Protein AF-A0A3B0P8C6-F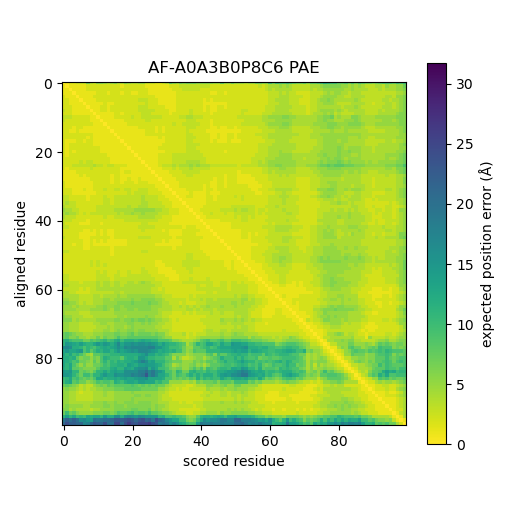1 (afdb_monomer)

Organism: Mycoplasmopsis synoviae (NCBI:txid2109)

InterPro domains:
  IPR001267 Thymidine kinase [PF00265] (2-97)
  IPR001267 Thymidine kinase [PTHR11441] (2-98)
  IPR027417 P-loop containing nucleoside triphosphate hydrolase [G3DSA:3.40.50.300] (1-58)
  IPR027417 P-loop containing nucleoside triphosphate hydrolase [SSF52540] (2-59)

Solvent-accessible surface area (backbone atoms only — not comparable to full-atom values): 6254 Å² total; per-residue (Å²): 116,50,77,45,72,54,46,53,78,53,64,70,65,54,60,60,55,50,49,55,40,45,77,72,69,42,55,74,46,79,40,59,53,58,47,45,62,87,67,48,70,26,66,50,37,51,52,50,57,77,69,47,97,74,86,81,88,82,72,48,60,9,79,84,77,68,45,74,10,81,42,47,37,66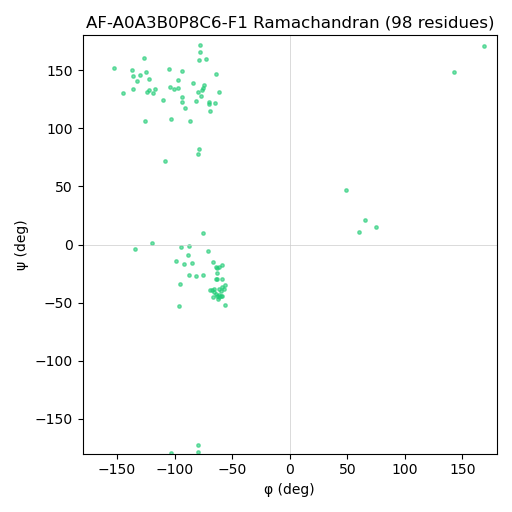,78,58,98,68,88,63,90,84,67,88,68,70,91,45,46,45,40,18,21,78,90,71,57,69,85,129

Radius of gyration: 15.25 Å; Cα contacts (8 Å, |Δi|>4): 139; chains: 1; bounding box: 36×24×40 Å

Structure (mmCIF, N/CA/C/O backbone):
data_AF-A0A3B0P8C6-F1
#
_entry.id   AF-A0A3B0P8C6-F1
#
loop_
_atom_site.group_PDB
_atom_site.id
_atom_site.type_symbol
_atom_site.label_atom_id
_atom_site.label_alt_id
_atom_site.label_comp_id
_atom_site.label_asym_id
_atom_site.label_entity_id
_atom_site.label_seq_id
_atom_site.pdbx_PDB_ins_code
_atom_site.Cartn_x
_atom_site.Cartn_y
_atom_site.Cartn_z
_atom_site.occupancy
_atom_site.B_iso_or_equiv
_atom_site.auth_seq_id
_atom_site.auth_comp_id
_atom_site.auth_asym_id
_atom_site.auth_atom_id
_atom_site.pdbx_PDB_model_num
ATOM 1 N N . MET A 1 1 ? -19.497 3.846 9.622 1.00 91.69 1 MET A N 1
ATOM 2 C CA . MET A 1 1 ? -18.315 3.310 8.912 1.00 91.69 1 MET A CA 1
ATOM 3 C C . MET A 1 1 ? -17.489 4.498 8.477 1.00 91.69 1 MET A C 1
ATOM 5 O O . MET A 1 1 ? -18.087 5.467 8.033 1.00 91.69 1 MET A O 1
ATOM 9 N N . ILE A 1 2 ? -16.175 4.444 8.653 1.00 97.75 2 ILE A N 1
ATOM 10 C CA . ILE A 1 2 ? -15.252 5.528 8.302 1.00 97.75 2 ILE A CA 1
ATOM 11 C C . ILE A 1 2 ? -14.212 4.935 7.354 1.00 97.75 2 ILE A C 1
ATOM 13 O O . ILE A 1 2 ? -13.696 3.851 7.623 1.00 97.75 2 ILE A O 1
ATOM 17 N N . ALA A 1 3 ? -13.962 5.600 6.230 1.00 97.44 3 ALA A N 1
ATOM 18 C CA . ALA A 1 3 ? -13.010 5.146 5.227 1.00 97.44 3 ALA A CA 1
ATOM 19 C C . ALA A 1 3 ? -11.902 6.186 5.060 1.00 97.44 3 ALA A C 1
ATOM 21 O O . ALA A 1 3 ? -12.197 7.368 4.898 1.00 97.44 3 ALA A O 1
ATOM 22 N N . PHE A 1 4 ? -10.655 5.730 5.105 1.00 97.56 4 PHE A N 1
ATOM 23 C CA . PHE A 1 4 ? -9.478 6.532 4.805 1.00 97.56 4 PHE A CA 1
ATOM 24 C C . PHE A 1 4 ? -8.884 6.034 3.497 1.00 97.56 4 PHE A C 1
ATOM 26 O O . PHE A 1 4 ? -8.583 4.844 3.372 1.00 97.56 4 PHE A O 1
ATOM 33 N N . ASP A 1 5 ? -8.734 6.935 2.538 1.00 97.06 5 ASP A N 1
ATOM 34 C CA . ASP A 1 5 ? -8.073 6.640 1.275 1.00 97.06 5 ASP A CA 1
ATOM 35 C C . ASP A 1 5 ? -6.682 7.263 1.255 1.00 97.06 5 ASP A C 1
ATOM 37 O O . ASP A 1 5 ? -6.429 8.261 1.931 1.00 97.06 5 ASP A O 1
ATOM 41 N N . GLU A 1 6 ? -5.780 6.627 0.520 1.00 95.50 6 GLU A N 1
ATOM 42 C CA . GLU A 1 6 ? -4.383 7.026 0.386 1.00 95.50 6 GLU A CA 1
ATOM 43 C C . GLU A 1 6 ? -3.662 7.316 1.713 1.00 95.50 6 GLU A C 1
ATOM 45 O O . GLU A 1 6 ? -2.916 8.286 1.857 1.00 95.50 6 GLU A O 1
ATOM 50 N N . VAL A 1 7 ? -3.819 6.414 2.694 1.00 96.81 7 VAL A N 1
ATOM 51 C CA . VAL A 1 7 ? -3.262 6.582 4.054 1.00 96.81 7 VAL A CA 1
ATOM 52 C C . VAL A 1 7 ? -1.739 6.735 4.092 1.00 96.81 7 VAL A C 1
ATOM 54 O O . VAL A 1 7 ? -1.183 7.217 5.071 1.00 96.81 7 VAL A O 1
ATOM 57 N N . HIS A 1 8 ? -1.054 6.348 3.019 1.00 94.69 8 HIS A N 1
ATOM 58 C CA . HIS A 1 8 ? 0.387 6.498 2.865 1.00 94.69 8 HIS A CA 1
ATOM 59 C C . HIS A 1 8 ? 0.854 7.969 2.765 1.00 94.69 8 HIS A C 1
ATOM 61 O O . HIS A 1 8 ? 2.042 8.224 2.956 1.00 94.69 8 HIS A O 1
ATOM 67 N N . PHE A 1 9 ? -0.052 8.927 2.514 1.00 94.25 9 PHE A N 1
ATOM 68 C CA . PHE A 1 9 ? 0.234 10.370 2.570 1.00 94.25 9 PHE A CA 1
ATOM 69 C C . PHE A 1 9 ? 0.122 10.982 3.970 1.00 94.25 9 PHE A C 1
ATOM 71 O O . PHE A 1 9 ? 0.595 12.098 4.184 1.00 94.25 9 PHE A O 1
ATOM 78 N N . PHE A 1 10 ? -0.519 10.291 4.911 1.00 95.31 10 PHE A N 1
ATOM 79 C CA . PHE A 1 10 ? -0.675 10.788 6.272 1.00 95.31 10 PHE A CA 1
ATOM 80 C C . PHE A 1 10 ? 0.614 10.573 7.066 1.00 95.31 10 PHE A C 1
ATOM 82 O O . PHE A 1 10 ? 1.436 9.716 6.739 1.00 95.31 10 PHE A O 1
ATOM 89 N N . ASP A 1 11 ? 0.785 11.342 8.136 1.00 95.12 11 ASP A N 1
ATOM 90 C CA . ASP A 1 11 ? 1.829 11.071 9.116 1.00 95.12 11 ASP A CA 1
ATOM 91 C C . ASP A 1 11 ? 1.436 9.916 10.058 1.00 95.12 11 ASP A C 1
ATOM 93 O O . ASP A 1 11 ? 0.301 9.433 10.073 1.00 95.12 11 ASP A O 1
ATOM 97 N N . MET A 1 12 ? 2.388 9.470 10.879 1.00 96.50 12 MET A N 1
ATOM 98 C CA . MET A 1 12 ? 2.208 8.332 11.785 1.00 96.50 12 MET A CA 1
ATOM 99 C C . MET A 1 12 ? 1.104 8.515 12.838 1.00 96.50 12 MET A C 1
ATOM 101 O O . MET A 1 12 ? 0.620 7.516 13.375 1.00 96.50 12 MET A O 1
ATOM 105 N N . SER A 1 13 ? 0.664 9.744 13.129 1.00 96.88 13 SER A N 1
ATOM 106 C CA . SER A 1 13 ? -0.414 9.990 14.096 1.00 96.88 13 SER A CA 1
ATOM 107 C C . SER A 1 13 ? -1.746 9.374 13.659 1.00 96.88 13 SER A C 1
ATOM 109 O O . SER A 1 13 ? -2.556 9.007 14.515 1.00 96.88 13 SER A O 1
ATOM 111 N N . ILE A 1 14 ? -1.944 9.153 12.351 1.00 97.50 14 ILE A N 1
ATOM 112 C CA . ILE A 1 14 ? -3.167 8.545 11.814 1.00 97.50 14 ILE A CA 1
ATOM 113 C C . ILE A 1 14 ? -3.426 7.146 12.379 1.00 97.50 14 ILE A C 1
ATOM 115 O O . ILE A 1 14 ? -4.579 6.750 12.539 1.00 97.50 14 ILE A O 1
ATOM 119 N N . VAL A 1 15 ? -2.368 6.408 12.736 1.00 97.69 15 VAL A N 1
ATOM 120 C CA . VAL A 1 15 ? -2.481 5.072 13.336 1.00 97.69 15 VAL A CA 1
ATOM 121 C C . VAL A 1 15 ? -3.205 5.157 14.680 1.00 97.69 15 VAL A C 1
ATOM 123 O O . VAL A 1 15 ? -4.157 4.412 14.917 1.00 97.69 15 VAL A O 1
ATOM 126 N N . ALA A 1 16 ? -2.810 6.111 15.528 1.00 97.50 16 ALA A N 1
ATOM 127 C CA . ALA A 1 16 ? -3.435 6.330 16.828 1.00 97.50 16 ALA A CA 1
ATOM 128 C C . ALA A 1 16 ? -4.878 6.845 16.689 1.00 97.50 16 ALA A C 1
ATOM 130 O O . ALA A 1 16 ? -5.765 6.414 17.426 1.00 97.50 16 ALA A O 1
ATOM 131 N N . GLU A 1 17 ? -5.148 7.727 15.723 1.00 97.81 17 GLU A N 1
ATOM 132 C CA . GLU A 1 17 ? -6.510 8.213 15.464 1.00 97.81 17 GLU A CA 1
ATOM 133 C C . GLU A 1 17 ? -7.442 7.098 14.969 1.00 97.81 17 GLU A C 1
ATOM 135 O O . GLU A 1 17 ? -8.573 6.975 15.446 1.00 97.81 17 GLU A O 1
ATOM 140 N N . ILE A 1 18 ? -6.962 6.220 14.083 1.00 97.75 18 ILE A N 1
ATOM 141 C CA . ILE A 1 18 ? -7.715 5.043 13.635 1.00 97.75 18 ILE A CA 1
ATOM 142 C C . ILE A 1 18 ? -8.027 4.116 14.815 1.00 97.75 18 ILE A C 1
ATOM 144 O O . ILE A 1 18 ? -9.169 3.673 14.949 1.00 97.75 18 ILE A O 1
ATOM 148 N N . GLN A 1 19 ? -7.063 3.862 15.705 1.00 97.12 19 GLN A N 1
ATOM 149 C CA . GLN A 1 19 ? -7.289 3.038 16.897 1.00 97.12 19 GLN A CA 1
ATOM 150 C C . GLN A 1 19 ? -8.391 3.614 17.800 1.00 97.12 19 GLN A C 1
ATOM 152 O O . GLN A 1 19 ? -9.310 2.884 18.175 1.00 97.12 19 GLN A O 1
ATOM 157 N N . LYS A 1 20 ? -8.392 4.930 18.053 1.00 98.00 20 LYS A N 1
ATOM 158 C CA . LYS A 1 20 ? -9.464 5.600 18.818 1.00 98.00 20 LYS A CA 1
ATOM 159 C C . LYS A 1 20 ? -10.844 5.415 18.178 1.00 98.00 20 LYS A C 1
ATOM 161 O O . LYS A 1 20 ? -11.851 5.304 18.879 1.00 98.00 20 LYS A O 1
ATOM 166 N N . LEU A 1 21 ? -10.935 5.406 16.846 1.00 97.81 21 LEU A N 1
ATOM 167 C CA . LEU A 1 21 ? -12.199 5.155 16.142 1.00 97.81 21 LEU A CA 1
ATOM 168 C C . LEU A 1 21 ? -12.664 3.702 16.306 1.00 97.81 21 LEU A C 1
ATOM 170 O O . LEU A 1 21 ? -13.858 3.460 16.503 1.00 97.81 21 LEU A O 1
ATOM 174 N N . ILE A 1 22 ? -11.736 2.745 16.275 1.00 96.88 22 ILE A N 1
ATOM 175 C CA . ILE A 1 22 ? -12.030 1.326 16.510 1.00 96.88 22 ILE A CA 1
ATOM 176 C C . ILE A 1 22 ? -12.531 1.108 17.947 1.00 96.88 22 ILE A C 1
ATOM 178 O O . ILE A 1 22 ? -13.536 0.421 18.147 1.00 96.88 22 ILE A O 1
ATOM 182 N N . GLU A 1 23 ? -11.907 1.744 18.945 1.00 97.19 23 GLU A N 1
ATOM 183 C CA . GLU A 1 23 ? -12.354 1.708 20.349 1.00 97.19 23 GLU A CA 1
ATOM 184 C C . GLU A 1 23 ? -13.795 2.213 20.505 1.00 97.19 23 GLU A C 1
ATOM 186 O O . GLU A 1 23 ? -14.604 1.614 21.218 1.00 97.19 23 GLU A O 1
ATOM 191 N N . LYS A 1 24 ? -14.156 3.251 19.742 1.00 97.62 24 LYS A N 1
ATOM 192 C CA . LYS A 1 24 ? -15.520 3.794 19.638 1.00 97.62 24 LYS A CA 1
ATOM 193 C C . LYS A 1 24 ? -16.478 2.929 18.802 1.00 97.62 24 LYS A C 1
ATOM 195 O O . LYS A 1 24 ? -17.587 3.367 18.504 1.00 97.62 24 LYS A O 1
ATOM 200 N N . LYS A 1 25 ? -16.082 1.705 18.434 1.00 96.88 25 LYS A N 1
ATOM 201 C CA . LYS A 1 25 ? -16.867 0.717 17.670 1.00 96.88 25 LYS A CA 1
ATOM 202 C C . LYS A 1 25 ? -17.195 1.127 16.231 1.00 96.88 25 LYS A C 1
ATOM 204 O O . LYS A 1 25 ? -18.106 0.565 15.619 1.00 96.88 25 LYS A O 1
ATOM 209 N N . TYR A 1 26 ? -16.439 2.054 15.643 1.00 98.00 26 TYR A N 1
ATOM 210 C CA . TYR A 1 26 ? -16.562 2.321 14.214 1.00 98.00 26 TYR A CA 1
ATOM 211 C C . TYR A 1 26 ? -15.902 1.209 13.397 1.00 98.00 26 TYR A C 1
ATOM 213 O O . TYR A 1 26 ? -14.759 0.829 13.630 1.00 98.00 26 TYR A O 1
ATOM 221 N N . LYS A 1 27 ? -16.600 0.744 12.357 1.00 97.69 27 LYS A N 1
ATOM 222 C CA . LYS A 1 27 ? -15.969 -0.006 11.266 1.00 97.69 27 LYS A CA 1
ATOM 223 C C . LYS A 1 27 ? -15.086 0.944 10.457 1.00 97.69 27 LYS A C 1
ATOM 225 O O . LYS A 1 27 ? -15.629 1.854 9.820 1.00 97.69 27 LYS A O 1
ATOM 230 N N . VAL A 1 28 ? -13.776 0.708 10.471 1.00 98.12 28 VAL A N 1
ATOM 231 C CA . VAL A 1 28 ? -12.779 1.477 9.717 1.00 98.12 28 VAL A CA 1
ATOM 232 C C . VAL A 1 28 ? -12.309 0.679 8.500 1.00 98.12 28 VAL A C 1
ATOM 234 O O . VAL A 1 28 ? -12.069 -0.523 8.596 1.00 98.12 28 VAL A O 1
ATOM 237 N N . ILE A 1 29 ? -12.214 1.333 7.344 1.00 98.06 29 ILE A N 1
ATOM 238 C CA . ILE A 1 29 ? -11.624 0.780 6.118 1.00 98.06 29 ILE A CA 1
ATOM 239 C C . ILE A 1 29 ? -10.485 1.704 5.701 1.00 98.06 29 ILE A C 1
ATOM 241 O O . ILE A 1 29 ? -10.661 2.918 5.686 1.00 98.06 29 ILE A O 1
ATOM 245 N N . VAL A 1 30 ? -9.330 1.134 5.371 1.00 97.88 30 VAL A N 1
ATOM 246 C CA . VAL A 1 30 ? -8.156 1.891 4.925 1.00 97.88 30 VAL A CA 1
ATOM 247 C C . VAL A 1 30 ? -7.712 1.417 3.545 1.00 97.88 30 VAL A C 1
ATOM 249 O O . VAL A 1 30 ? -7.776 0.222 3.246 1.00 97.88 30 VAL A O 1
ATOM 252 N N . SER A 1 31 ? -7.270 2.357 2.720 1.00 97.69 31 SER A N 1
ATOM 253 C CA . SER A 1 31 ? -6.677 2.142 1.400 1.00 97.69 31 SER A CA 1
ATOM 254 C C . SER A 1 31 ? -5.367 2.925 1.304 1.00 97.69 31 SER A C 1
ATOM 256 O O . SER A 1 31 ? -5.226 3.985 1.912 1.00 97.69 31 SER A O 1
ATOM 258 N N . GLY A 1 32 ? -4.383 2.379 0.592 1.00 96.19 32 GLY A N 1
ATOM 259 C CA . GLY A 1 32 ? -3.102 3.035 0.357 1.00 96.19 32 GLY A CA 1
ATOM 260 C C . GLY A 1 32 ? -2.049 2.105 -0.240 1.0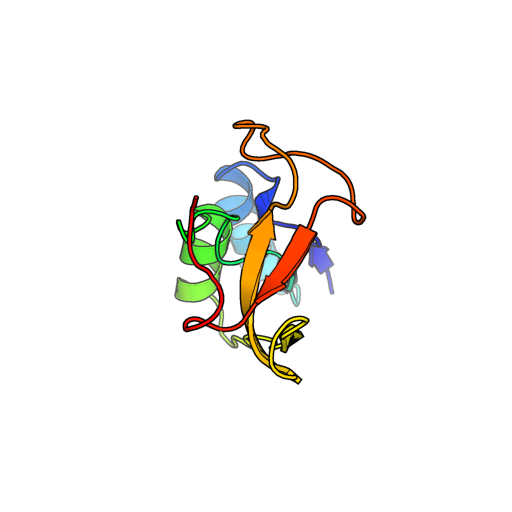0 96.19 32 GLY A C 1
ATOM 261 O O . GLY A 1 32 ? -2.235 0.886 -0.319 1.00 96.19 32 GLY A O 1
ATOM 262 N N . LEU A 1 33 ? -0.927 2.699 -0.645 1.00 95.62 33 LEU A N 1
ATOM 263 C CA . LEU A 1 33 ? 0.224 1.992 -1.194 1.00 95.62 33 LEU A CA 1
ATOM 264 C C . LEU A 1 33 ? 1.068 1.369 -0.081 1.00 95.62 33 LEU A C 1
ATOM 266 O O . LEU A 1 33 ? 1.434 2.027 0.887 1.00 95.62 33 LEU A O 1
ATOM 270 N N . ASP A 1 34 ? 1.420 0.096 -0.227 1.00 95.31 34 ASP A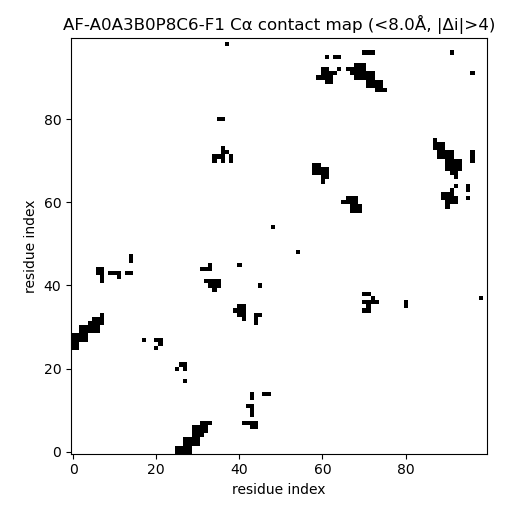 N 1
ATOM 271 C CA . ASP A 1 34 ? 2.269 -0.609 0.735 1.00 95.31 34 ASP A CA 1
ATOM 272 C C . ASP A 1 34 ? 3.762 -0.332 0.525 1.00 95.31 34 ASP A C 1
ATOM 274 O O . ASP A 1 34 ? 4.537 -0.389 1.480 1.00 95.31 34 ASP A O 1
ATOM 278 N N . MET A 1 35 ? 4.166 -0.013 -0.706 1.00 94.69 35 MET A N 1
ATOM 279 C CA . MET A 1 35 ? 5.541 0.307 -1.081 1.00 94.69 35 MET A CA 1
ATOM 280 C C . MET A 1 35 ? 5.591 1.512 -2.023 1.00 94.69 35 MET A C 1
ATOM 282 O O . MET A 1 35 ? 4.681 1.720 -2.824 1.00 94.69 35 MET A O 1
ATOM 286 N N . ASP A 1 36 ? 6.683 2.271 -1.963 1.00 92.19 36 ASP A N 1
ATOM 287 C CA . ASP A 1 36 ? 6.991 3.318 -2.936 1.00 92.19 36 ASP A CA 1
ATOM 288 C C . ASP A 1 36 ? 7.594 2.751 -4.236 1.00 92.19 36 ASP A C 1
ATOM 290 O O . ASP A 1 36 ? 7.761 1.539 -4.411 1.00 92.19 36 ASP A O 1
ATOM 294 N N . TYR A 1 37 ? 7.938 3.642 -5.171 1.00 90.88 37 TYR A N 1
ATOM 295 C CA . TYR A 1 37 ? 8.494 3.263 -6.474 1.00 90.88 37 TYR A CA 1
ATOM 296 C C . TYR A 1 37 ? 9.856 2.546 -6.396 1.00 90.88 37 TYR A C 1
ATOM 298 O O . TYR A 1 37 ? 10.231 1.843 -7.337 1.00 90.88 37 TYR A O 1
ATOM 306 N N . LEU A 1 38 ? 10.585 2.690 -5.281 1.00 90.19 38 LEU A N 1
ATOM 307 C CA . LEU A 1 38 ? 11.843 1.989 -5.000 1.00 90.19 38 LEU A CA 1
ATOM 308 C C . LEU A 1 38 ? 11.606 0.626 -4.333 1.00 90.19 38 LEU A C 1
ATOM 310 O O . LEU A 1 38 ? 12.563 -0.088 -4.037 1.00 90.19 38 LEU A O 1
ATOM 314 N N . GLY A 1 39 ? 10.348 0.256 -4.077 1.00 90.75 39 GLY A N 1
ATOM 315 C CA . GLY A 1 39 ? 9.992 -0.947 -3.335 1.00 90.75 39 GLY A CA 1
ATOM 316 C C . GLY A 1 39 ? 10.220 -0.819 -1.827 1.00 90.75 39 GLY A C 1
ATOM 317 O O . GLY A 1 39 ? 10.234 -1.839 -1.137 1.00 90.75 39 GLY A O 1
ATOM 318 N N . LYS A 1 40 ? 10.413 0.399 -1.299 1.00 92.56 40 LYS A N 1
ATOM 319 C CA . LYS A 1 40 ? 10.540 0.616 0.146 1.00 92.56 40 LYS A CA 1
ATOM 320 C C . LYS A 1 40 ? 9.154 0.737 0.773 1.00 92.56 40 LYS A C 1
ATOM 322 O O . LYS A 1 40 ? 8.292 1.402 0.200 1.00 92.56 40 LYS A O 1
ATOM 327 N N . PRO A 1 41 ? 8.924 0.134 1.947 1.00 95.06 41 PRO A N 1
ATOM 328 C CA . PRO A 1 41 ? 7.617 0.168 2.583 1.00 95.06 41 PRO A CA 1
ATOM 329 C C . PRO A 1 41 ? 7.204 1.590 2.987 1.00 95.06 41 PRO A C 1
ATOM 331 O O . PRO A 1 41 ? 8.032 2.408 3.402 1.00 95.06 41 PRO A O 1
ATOM 334 N N . PHE A 1 42 ? 5.903 1.867 2.917 1.00 95.88 42 PHE A N 1
ATOM 335 C CA . PHE A 1 42 ? 5.310 2.995 3.632 1.00 95.88 42 PHE A CA 1
ATOM 336 C C . PHE A 1 42 ? 5.052 2.588 5.085 1.00 95.88 42 PHE A C 1
ATOM 338 O O . PHE A 1 42 ? 4.371 1.595 5.352 1.00 95.88 42 PHE A O 1
ATOM 345 N N . GLU A 1 43 ? 5.607 3.345 6.033 1.00 95.56 43 GLU A N 1
ATOM 346 C CA . GLU A 1 43 ? 5.572 2.999 7.462 1.00 95.56 43 GLU A CA 1
ATOM 347 C C . GLU A 1 43 ? 4.144 2.967 8.013 1.00 95.56 43 GLU A C 1
ATOM 349 O O . GLU A 1 43 ? 3.766 1.994 8.665 1.00 95.56 43 GLU A O 1
ATOM 354 N N . VAL A 1 44 ? 3.325 3.967 7.667 1.00 96.88 44 VAL A N 1
ATOM 355 C CA . VAL A 1 44 ? 1.910 4.046 8.067 1.00 96.88 44 VAL A CA 1
ATOM 356 C C . VAL A 1 44 ? 1.146 2.797 7.635 1.00 96.88 44 VAL A C 1
ATOM 358 O O . VAL A 1 44 ? 0.513 2.136 8.457 1.00 96.88 44 VAL A O 1
ATOM 361 N N . VAL A 1 45 ? 1.239 2.431 6.352 1.00 97.12 45 VAL A N 1
ATOM 362 C CA . VAL A 1 45 ? 0.535 1.258 5.813 1.00 97.12 45 VAL A CA 1
ATOM 363 C C . VAL A 1 45 ? 1.070 -0.028 6.433 1.00 97.12 45 VAL A C 1
ATOM 365 O O . VAL A 1 45 ? 0.284 -0.907 6.773 1.00 97.12 45 VAL A O 1
ATOM 368 N N . SER A 1 46 ? 2.382 -0.120 6.661 1.00 96.44 46 SER A N 1
ATOM 369 C CA . SER A 1 46 ? 2.998 -1.282 7.308 1.00 96.44 46 SER A CA 1
ATOM 370 C C . SER A 1 46 ? 2.467 -1.493 8.729 1.00 96.44 46 SER A C 1
ATOM 372 O O . SER A 1 46 ? 2.093 -2.611 9.080 1.00 96.44 46 SER A O 1
ATOM 374 N N . GLN A 1 47 ? 2.363 -0.428 9.532 1.00 97.56 47 GLN A N 1
ATOM 375 C CA . GLN A 1 47 ? 1.801 -0.516 10.882 1.00 97.56 47 GLN A CA 1
ATOM 376 C C . GLN A 1 47 ? 0.308 -0.851 10.871 1.00 97.56 47 GLN A C 1
ATOM 378 O O . GLN A 1 47 ? -0.125 -1.735 11.609 1.00 97.56 47 GLN A O 1
ATOM 383 N N . LEU A 1 48 ? -0.476 -0.199 10.006 1.00 97.44 48 LEU A N 1
ATOM 384 C CA . LEU A 1 48 ? -1.904 -0.492 9.870 1.00 97.44 48 LEU A CA 1
ATOM 385 C C . LEU A 1 48 ? -2.146 -1.938 9.425 1.00 97.44 48 LEU A C 1
ATOM 387 O O . LEU A 1 48 ? -3.054 -2.582 9.942 1.00 97.44 48 LEU A O 1
ATOM 391 N N . CYS A 1 49 ? -1.318 -2.483 8.529 1.00 96.56 49 CYS A N 1
ATOM 392 C CA . CYS A 1 49 ? -1.370 -3.894 8.157 1.00 96.56 49 CYS A CA 1
ATOM 393 C C . CYS A 1 49 ? -1.140 -4.816 9.360 1.00 96.56 49 CYS A C 1
ATOM 395 O O . CYS A 1 49 ? -1.888 -5.773 9.517 1.00 96.56 49 CYS A O 1
ATOM 397 N N . CYS A 1 50 ? -0.166 -4.534 10.228 1.00 96.81 50 CYS A N 1
ATOM 398 C CA . CYS A 1 50 ? 0.074 -5.350 11.425 1.00 96.81 50 CYS A CA 1
ATOM 399 C C . CYS A 1 50 ? -1.105 -5.341 12.413 1.00 96.81 50 CYS A C 1
ATOM 401 O O . CYS A 1 50 ? -1.300 -6.317 13.132 1.00 96.81 50 CYS A O 1
ATOM 403 N N . LEU A 1 51 ? -1.869 -4.247 12.460 1.00 96.50 51 LEU A N 1
ATOM 404 C CA . LEU A 1 51 ? -2.993 -4.065 13.382 1.00 96.50 51 LEU A CA 1
ATOM 405 C C . LEU A 1 51 ? -4.349 -4.504 12.805 1.00 96.50 51 LEU A C 1
ATOM 407 O O . LEU A 1 51 ? -5.310 -4.637 13.557 1.00 96.50 51 LEU A O 1
ATOM 411 N N . ALA A 1 52 ? -4.463 -4.671 11.487 1.00 97.12 52 ALA A N 1
ATOM 412 C CA . ALA A 1 52 ? -5.744 -4.888 10.826 1.00 97.12 52 ALA A CA 1
ATOM 413 C C . ALA A 1 52 ? -6.300 -6.303 11.049 1.00 97.12 52 ALA A C 1
ATOM 415 O O . ALA A 1 52 ? -5.610 -7.296 10.833 1.00 97.12 52 ALA A O 1
ATOM 416 N N . ASP A 1 53 ? -7.606 -6.400 11.318 1.00 97.00 53 ASP A N 1
ATOM 417 C CA . ASP A 1 53 ? -8.317 -7.688 11.388 1.00 97.00 53 ASP A CA 1
ATOM 418 C C . ASP A 1 53 ? -8.338 -8.427 10.038 1.00 97.00 53 ASP A C 1
ATOM 420 O O . ASP A 1 53 ? -8.419 -9.654 9.969 1.00 97.00 53 ASP A O 1
ATOM 424 N N . LYS A 1 54 ? -8.315 -7.674 8.928 1.00 97.62 54 LYS A N 1
ATOM 425 C CA . LYS A 1 54 ? -8.339 -8.216 7.567 1.00 97.62 54 LYS A CA 1
ATOM 426 C C . LYS A 1 54 ? -7.498 -7.371 6.624 1.00 97.62 54 LYS A C 1
ATOM 428 O O . LYS A 1 54 ? -7.714 -6.170 6.491 1.00 97.62 54 LYS A O 1
ATOM 433 N N . ILE A 1 55 ? -6.628 -8.039 5.871 1.00 97.88 55 ILE A N 1
ATOM 434 C CA . ILE A 1 55 ? -5.778 -7.421 4.851 1.00 97.88 55 ILE A CA 1
ATOM 435 C C . ILE A 1 55 ? -6.137 -7.999 3.485 1.00 97.88 55 ILE A C 1
ATOM 437 O O . ILE A 1 55 ? -6.240 -9.215 3.314 1.00 97.88 55 ILE A O 1
ATOM 441 N N . LYS A 1 56 ? -6.297 -7.128 2.484 1.00 97.25 56 LYS A N 1
ATOM 442 C CA . LYS A 1 56 ? -6.426 -7.528 1.080 1.00 97.25 56 LYS A CA 1
ATOM 443 C C . LYS A 1 56 ? -5.386 -6.789 0.248 1.00 97.25 56 LYS A C 1
ATOM 445 O O . LYS A 1 56 ? -5.540 -5.608 -0.032 1.00 97.25 56 LYS A O 1
ATOM 450 N N . LYS A 1 57 ? -4.346 -7.504 -0.184 1.00 96.19 57 LYS A N 1
ATOM 451 C CA . LYS A 1 57 ? -3.312 -6.956 -1.066 1.00 96.19 57 LYS A CA 1
ATOM 452 C C . LYS A 1 57 ? -3.735 -7.100 -2.523 1.00 96.19 57 LYS A C 1
ATOM 454 O O . LYS A 1 57 ? -3.724 -8.207 -3.065 1.00 96.19 57 LYS A O 1
ATOM 459 N N . LEU A 1 58 ? -4.121 -5.988 -3.138 1.00 96.06 58 LEU A N 1
ATOM 460 C CA . LEU A 1 58 ? -4.520 -5.955 -4.542 1.00 96.06 58 LEU A CA 1
ATOM 461 C C . LEU A 1 58 ? -3.305 -6.105 -5.468 1.00 96.06 58 LEU A C 1
ATOM 463 O O . LEU A 1 58 ? -2.152 -5.940 -5.062 1.00 96.06 58 LEU A O 1
ATOM 467 N N . LYS A 1 59 ? -3.583 -6.510 -6.705 1.00 94.94 59 LYS A N 1
ATOM 468 C CA . LYS A 1 59 ? -2.598 -6.802 -7.745 1.00 94.94 59 LYS A CA 1
ATOM 469 C C . LYS A 1 59 ? -3.043 -6.123 -9.027 1.00 94.94 59 LYS A C 1
ATOM 471 O O . LYS A 1 59 ? -4.232 -6.138 -9.332 1.00 94.94 59 LYS A O 1
ATOM 476 N N . ALA A 1 60 ? -2.089 -5.569 -9.761 1.00 95.94 60 ALA A N 1
ATOM 477 C CA . ALA A 1 60 ? -2.326 -4.982 -11.074 1.00 95.94 60 ALA A CA 1
ATOM 478 C C . ALA A 1 60 ? -1.834 -5.927 -12.184 1.00 95.94 60 ALA A C 1
ATOM 480 O O . ALA A 1 60 ? -1.306 -7.011 -11.914 1.00 95.94 60 ALA A O 1
ATOM 481 N N . VAL A 1 61 ? -1.976 -5.500 -13.436 1.00 96.75 61 VAL A N 1
ATOM 482 C CA . VAL A 1 61 ? -1.376 -6.159 -14.603 1.00 96.75 61 VAL A CA 1
ATOM 483 C C . VAL A 1 61 ? -0.075 -5.441 -14.954 1.00 96.75 61 VAL A C 1
ATOM 485 O O . VAL A 1 61 ? -0.012 -4.216 -14.954 1.00 96.75 61 VAL A O 1
ATOM 488 N N . CYS A 1 62 ? 0.988 -6.197 -15.216 1.00 96.50 62 CYS A N 1
ATOM 489 C CA . CYS A 1 62 ? 2.288 -5.652 -15.591 1.00 96.50 62 CYS A CA 1
ATOM 490 C C . CYS A 1 62 ? 2.227 -5.051 -16.994 1.00 96.50 62 CYS A C 1
ATOM 492 O O . CYS A 1 62 ? 1.989 -5.780 -17.952 1.00 96.50 62 CYS A O 1
ATOM 494 N N . MET A 1 63 ? 2.562 -3.770 -17.132 1.00 94.75 63 MET A N 1
ATOM 495 C CA . MET A 1 63 ? 2.557 -3.076 -18.427 1.00 94.75 63 MET A CA 1
ATOM 496 C C . MET A 1 63 ? 3.691 -3.514 -19.374 1.00 94.75 63 MET A C 1
ATOM 498 O O . MET A 1 63 ? 3.734 -3.085 -20.519 1.00 94.75 63 MET A O 1
ATOM 502 N N . ASN A 1 64 ? 4.616 -4.374 -18.922 1.00 93.94 64 ASN A N 1
ATOM 503 C CA . ASN A 1 64 ? 5.689 -4.925 -19.764 1.00 93.94 64 ASN A CA 1
ATOM 504 C C . ASN A 1 64 ? 5.372 -6.303 -20.339 1.00 93.94 64 ASN A C 1
ATOM 506 O O . ASN A 1 64 ? 5.568 -6.572 -21.516 1.00 93.94 64 ASN A O 1
ATOM 510 N N . CYS A 1 65 ? 4.995 -7.220 -19.447 1.00 95.88 65 CYS A N 1
ATOM 511 C CA . CYS A 1 65 ? 4.894 -8.645 -19.744 1.00 95.88 65 CYS A CA 1
ATOM 512 C C . CYS A 1 65 ? 3.481 -9.186 -19.537 1.00 95.88 65 CYS A C 1
ATOM 514 O O . CYS A 1 65 ? 3.276 -10.385 -19.681 1.00 95.88 65 CYS A O 1
ATOM 516 N N . HIS A 1 66 ? 2.529 -8.329 -19.153 1.00 95.81 66 HIS A N 1
ATOM 517 C CA . HIS A 1 66 ? 1.122 -8.662 -18.919 1.00 95.81 66 HIS A CA 1
ATOM 518 C C . HIS A 1 66 ? 0.867 -9.710 -17.816 1.00 95.81 66 HIS A C 1
ATOM 520 O O . HIS A 1 66 ? -0.255 -10.171 -17.640 1.00 95.81 66 HIS A O 1
ATOM 526 N N . GLY A 1 67 ? 1.890 -10.059 -17.027 1.00 96.00 67 GLY A N 1
ATOM 527 C CA . GLY A 1 67 ? 1.754 -10.888 -15.827 1.00 96.00 67 GLY A CA 1
ATOM 528 C C . GLY A 1 67 ? 1.251 -10.111 -14.603 1.00 96.00 67 GLY A C 1
ATOM 529 O O . GLY A 1 67 ? 0.927 -8.929 -14.678 1.00 96.00 67 GLY A O 1
ATOM 530 N N . VAL A 1 68 ? 1.243 -10.759 -13.435 1.00 95.94 68 VAL A N 1
ATOM 531 C CA . VAL A 1 68 ? 0.809 -10.140 -12.168 1.00 95.94 68 VAL A CA 1
ATOM 532 C C . VAL A 1 68 ? 1.819 -9.085 -11.697 1.00 95.94 68 VAL A C 1
ATOM 534 O O . VAL A 1 68 ? 2.989 -9.393 -11.448 1.00 95.94 68 VAL A O 1
ATOM 537 N N . ALA A 1 69 ? 1.367 -7.840 -11.539 1.00 95.88 69 ALA A N 1
ATOM 538 C CA . ALA A 1 69 ? 2.173 -6.723 -11.059 1.00 95.88 69 ALA A CA 1
ATOM 539 C C . ALA A 1 69 ? 1.992 -6.461 -9.562 1.00 95.88 69 ALA A C 1
ATOM 541 O O . ALA A 1 69 ? 0.897 -6.556 -9.007 1.00 95.88 69 ALA A O 1
ATOM 542 N N . ASN A 1 70 ? 3.116 -6.119 -8.933 1.00 94.38 70 ASN A N 1
ATOM 543 C CA . ASN A 1 70 ? 3.261 -5.942 -7.487 1.00 94.38 70 ASN A CA 1
ATOM 544 C C . ASN A 1 70 ? 4.026 -4.679 -7.108 1.00 94.38 70 ASN A C 1
ATOM 546 O O . ASN A 1 70 ? 4.243 -4.454 -5.922 1.00 94.38 70 ASN A O 1
ATOM 550 N N . MET A 1 71 ? 4.531 -3.949 -8.096 1.00 93.38 71 MET A N 1
ATOM 551 C CA . MET A 1 71 ? 5.440 -2.837 -7.894 1.00 93.38 71 MET A CA 1
ATOM 552 C C . MET A 1 71 ? 5.018 -1.690 -8.793 1.00 93.38 71 MET A C 1
ATOM 554 O O . MET A 1 71 ? 4.575 -1.909 -9.925 1.00 93.38 71 MET A O 1
ATOM 558 N N . THR A 1 72 ? 5.204 -0.485 -8.285 1.00 92.81 72 THR A N 1
ATOM 559 C CA . THR A 1 72 ? 5.028 0.747 -9.041 1.00 92.81 72 THR A CA 1
ATOM 560 C C . THR A 1 72 ? 6.385 1.135 -9.614 1.00 92.81 72 THR A C 1
ATOM 562 O O . THR A 1 72 ? 7.362 1.259 -8.880 1.00 92.81 72 THR A O 1
ATOM 565 N N . TYR A 1 73 ? 6.478 1.271 -10.931 1.00 91.06 73 TYR A N 1
ATOM 566 C CA . TYR A 1 73 ? 7.677 1.754 -11.610 1.00 91.06 73 TYR A CA 1
ATOM 567 C C . TYR A 1 73 ? 7.489 3.219 -11.981 1.00 91.06 73 TYR A C 1
ATOM 569 O O . TYR A 1 73 ? 6.442 3.582 -12.512 1.00 91.06 73 TYR A O 1
ATOM 577 N N . ARG A 1 74 ? 8.498 4.049 -11.706 1.00 90.06 74 ARG A N 1
ATOM 578 C CA . ARG A 1 74 ? 8.520 5.464 -12.080 1.00 90.06 74 ARG A CA 1
ATOM 579 C C . ARG A 1 74 ? 9.222 5.632 -13.427 1.00 90.06 74 ARG A C 1
ATOM 581 O O . ARG A 1 74 ? 10.338 5.151 -13.603 1.00 90.06 74 ARG A O 1
ATOM 588 N N . LYS A 1 75 ? 8.563 6.307 -14.372 1.00 87.19 75 LYS A N 1
ATOM 589 C CA . LYS A 1 75 ? 9.057 6.516 -15.743 1.00 87.19 75 LYS A CA 1
ATOM 590 C C . LYS A 1 75 ? 9.936 7.759 -15.893 1.00 87.19 75 LYS A C 1
ATOM 592 O O . LYS A 1 75 ? 10.779 7.777 -16.788 1.00 87.19 75 LYS A O 1
ATOM 597 N N . VAL A 1 76 ? 9.753 8.761 -15.034 1.00 85.19 76 VAL A N 1
ATOM 598 C CA . VAL A 1 76 ? 10.545 9.999 -15.028 1.00 85.19 76 VAL A CA 1
ATOM 599 C C . VAL A 1 76 ? 11.722 9.952 -14.078 1.00 85.19 76 VAL A C 1
ATOM 601 O O . VAL A 1 76 ? 11.671 9.332 -13.016 1.00 85.19 76 VAL A O 1
ATOM 604 N N . ASP A 1 77 ? 12.764 10.680 -14.459 1.00 81.38 77 ASP A N 1
ATOM 605 C CA . ASP A 1 77 ? 13.930 10.927 -13.625 1.00 81.38 77 ASP A CA 1
ATOM 606 C C . ASP A 1 77 ? 13.622 12.045 -12.616 1.00 81.38 77 ASP A C 1
ATOM 608 O O . ASP A 1 77 ? 13.928 13.219 -12.814 1.00 81.38 77 ASP A O 1
ATOM 612 N N . ASN A 1 78 ? 12.895 11.677 -11.561 1.00 78.25 78 ASN A N 1
ATOM 613 C CA . ASN A 1 78 ? 12.630 12.525 -10.405 1.00 78.25 78 ASN A CA 1
ATOM 614 C C . ASN A 1 78 ? 12.804 11.680 -9.135 1.00 78.25 78 ASN A C 1
ATOM 616 O O . ASN A 1 78 ? 12.286 10.564 -9.050 1.00 78.25 78 ASN A O 1
ATOM 620 N N . ASN A 1 79 ? 13.517 12.223 -8.148 1.00 76.56 79 ASN A N 1
ATOM 621 C CA . ASN A 1 79 ? 13.839 11.567 -6.880 1.00 76.56 79 ASN A CA 1
ATOM 622 C C . ASN A 1 79 ? 12.854 11.889 -5.744 1.00 76.56 79 ASN A C 1
ATOM 624 O O . ASN A 1 79 ? 12.979 11.344 -4.648 1.00 76.56 79 ASN A O 1
ATOM 628 N N . GLU A 1 80 ? 11.854 12.743 -5.972 1.00 80.19 80 GLU A N 1
ATOM 629 C CA . GLU A 1 80 ? 10.827 13.045 -4.973 1.00 80.19 80 GLU A CA 1
ATOM 630 C C . GLU A 1 80 ? 9.984 11.812 -4.667 1.00 80.19 80 GLU A C 1
ATOM 632 O O . GLU A 1 80 ? 9.350 11.241 -5.549 1.00 80.19 80 GLU A O 1
ATOM 637 N N . ARG A 1 81 ? 9.932 11.377 -3.407 1.00 72.75 81 ARG A N 1
ATOM 638 C CA . ARG A 1 81 ? 9.178 10.172 -3.028 1.00 72.75 81 ARG A CA 1
ATOM 639 C C . ARG A 1 81 ? 7.688 10.288 -3.371 1.00 72.75 81 ARG A C 1
ATOM 641 O O . ARG A 1 81 ? 7.121 9.345 -3.914 1.00 72.75 81 ARG A O 1
ATOM 648 N N . ASN A 1 82 ? 7.111 11.466 -3.146 1.00 74.56 82 ASN A N 1
ATOM 649 C CA . ASN A 1 82 ? 5.697 11.764 -3.351 1.00 74.56 82 ASN A CA 1
ATOM 650 C C . ASN A 1 82 ? 5.511 12.679 -4.568 1.00 7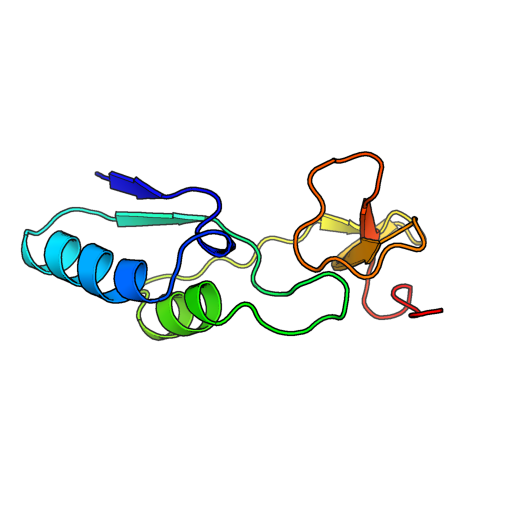4.56 82 ASN A C 1
ATOM 652 O O . ASN A 1 82 ? 5.215 13.860 -4.418 1.00 74.56 82 ASN A O 1
ATOM 656 N N . LEU A 1 83 ? 5.702 12.137 -5.771 1.00 79.75 83 LEU A N 1
ATOM 657 C CA . LEU A 1 83 ? 5.359 12.845 -7.004 1.00 79.75 83 LEU A CA 1
ATOM 658 C C . LEU A 1 83 ? 3.918 12.497 -7.386 1.00 79.75 83 LEU A C 1
ATOM 660 O O . LEU A 1 83 ? 3.626 11.327 -7.645 1.00 79.75 83 LEU A O 1
ATOM 664 N N . LEU A 1 84 ? 3.043 13.504 -7.407 1.00 79.12 84 LEU A N 1
ATOM 665 C CA . LEU A 1 84 ? 1.647 13.367 -7.823 1.00 79.12 84 LEU A CA 1
ATOM 666 C C . LEU A 1 84 ? 1.550 13.282 -9.350 1.00 79.12 84 LEU A C 1
ATOM 668 O O . LEU A 1 84 ? 2.137 14.098 -10.058 1.00 79.12 84 LEU A O 1
ATOM 672 N N . GLY A 1 85 ? 0.772 12.323 -9.846 1.00 75.62 85 GLY A N 1
ATOM 673 C CA . GLY A 1 85 ? 0.479 12.162 -11.269 1.00 75.62 85 GLY A CA 1
ATOM 674 C C . GLY A 1 85 ? 0.402 10.696 -11.675 1.00 75.62 85 GLY A C 1
ATOM 675 O O . GLY A 1 85 ? 1.107 9.864 -11.118 1.00 75.62 85 GLY A O 1
ATOM 676 N N . ASP A 1 86 ? -0.429 10.387 -12.669 1.00 74.25 86 ASP A N 1
ATOM 677 C CA . ASP A 1 86 ? -0.656 9.008 -13.128 1.00 74.25 86 ASP A CA 1
ATOM 678 C C . ASP A 1 86 ? 0.228 8.641 -14.324 1.00 74.25 86 ASP A C 1
ATOM 680 O O . ASP A 1 86 ? 0.688 7.506 -14.456 1.00 74.25 86 ASP A O 1
ATOM 684 N N . SER A 1 87 ? 0.511 9.618 -15.193 1.00 82.75 87 SER A N 1
ATOM 685 C CA . SER A 1 87 ? 1.339 9.438 -16.390 1.00 82.75 87 SER A CA 1
ATOM 686 C C . SER A 1 87 ? 2.776 9.064 -16.065 1.00 82.75 87 SER A C 1
ATOM 688 O O . SER A 1 87 ? 3.452 8.511 -16.927 1.00 82.75 87 SER A O 1
ATOM 690 N N . GLU A 1 88 ? 3.222 9.316 -14.837 1.00 86.69 88 GLU A N 1
ATOM 691 C CA . GLU A 1 88 ? 4.600 9.122 -14.394 1.00 86.69 88 GLU A CA 1
ATOM 692 C C . GLU A 1 88 ? 4.885 7.725 -13.859 1.00 86.69 88 GLU A C 1
ATOM 694 O O . GLU A 1 88 ? 6.050 7.360 -13.667 1.00 86.69 88 GLU A O 1
ATOM 699 N N . TYR A 1 89 ? 3.843 6.913 -13.688 1.00 89.38 89 TYR A N 1
ATOM 700 C CA . TYR A 1 89 ? 3.961 5.582 -13.125 1.00 89.38 89 TYR A CA 1
ATOM 701 C C . TYR A 1 89 ? 3.348 4.517 -14.021 1.00 89.38 89 TYR A C 1
ATOM 703 O O . TYR A 1 89 ? 2.538 4.769 -14.910 1.00 89.38 89 TYR A O 1
ATOM 711 N N . GLU A 1 90 ? 3.767 3.283 -13.788 1.00 93.12 90 GLU A N 1
ATOM 712 C CA . GLU A 1 90 ? 3.144 2.106 -14.370 1.00 93.12 90 GLU A CA 1
ATOM 713 C C . GLU A 1 90 ? 3.347 0.895 -13.460 1.00 93.12 90 GLU A C 1
ATOM 715 O O . GLU A 1 90 ? 4.335 0.781 -12.730 1.00 93.12 90 GLU A O 1
ATOM 720 N N . ALA A 1 91 ? 2.412 -0.047 -13.518 1.00 94.75 91 ALA A N 1
ATOM 7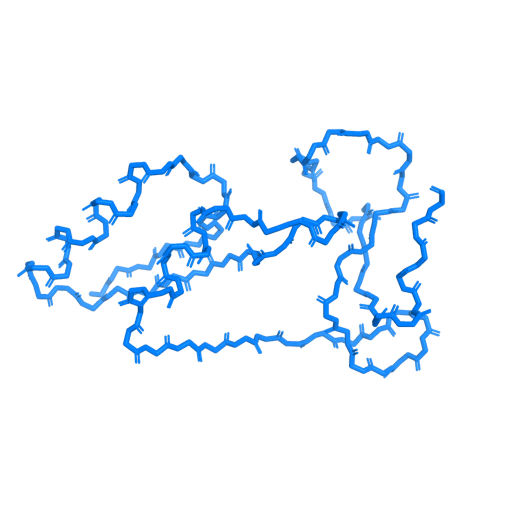21 C CA . ALA A 1 91 ? 2.515 -1.280 -12.760 1.00 94.75 91 ALA A CA 1
ATOM 722 C C . ALA A 1 91 ? 3.514 -2.242 -13.426 1.00 94.75 91 ALA A C 1
ATOM 724 O O . ALA A 1 91 ? 3.397 -2.574 -14.609 1.00 94.75 91 ALA A O 1
ATOM 725 N N . ARG A 1 92 ? 4.485 -2.746 -12.657 1.00 94.94 92 ARG A N 1
ATOM 726 C CA . ARG A 1 92 ? 5.459 -3.753 -13.103 1.00 94.94 92 ARG A CA 1
ATOM 727 C C . ARG A 1 92 ? 5.446 -4.974 -12.178 1.00 94.94 92 ARG A C 1
ATOM 729 O O . ARG A 1 92 ? 5.165 -4.904 -10.977 1.00 94.94 92 ARG A O 1
ATOM 736 N N . CYS A 1 93 ? 5.733 -6.143 -12.747 1.00 95.12 93 CYS A N 1
ATOM 737 C CA . CYS A 1 93 ? 6.055 -7.333 -11.961 1.00 95.12 93 CYS A CA 1
ATOM 738 C C . CYS A 1 93 ? 7.502 -7.252 -11.449 1.00 95.12 93 CYS A C 1
ATOM 740 O O . CYS A 1 93 ? 8.298 -6.467 -11.963 1.00 95.12 93 CYS A O 1
ATOM 742 N N . ARG A 1 94 ? 7.866 -8.104 -10.483 1.00 92.56 94 ARG A N 1
ATOM 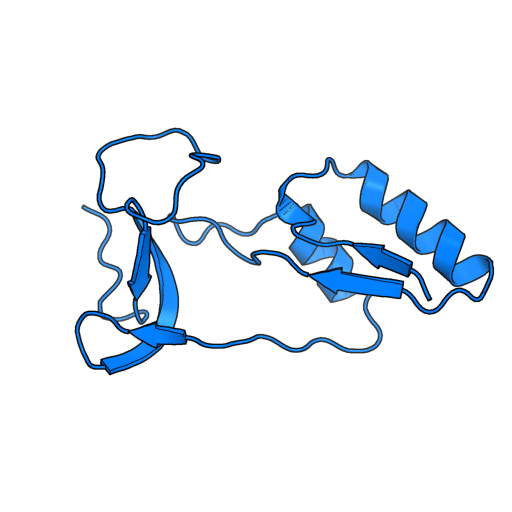743 C CA . ARG A 1 94 ? 9.219 -8.113 -9.891 1.00 92.56 94 ARG A CA 1
ATOM 744 C C . ARG A 1 94 ? 10.335 -8.292 -10.926 1.00 92.56 94 ARG A C 1
ATOM 746 O O . ARG A 1 94 ? 11.382 -7.683 -10.798 1.00 92.56 94 ARG A O 1
ATOM 753 N N . ASN A 1 95 ? 10.093 -9.073 -11.979 1.00 92.75 95 ASN A N 1
ATOM 754 C CA . ASN A 1 95 ? 11.094 -9.325 -13.021 1.00 92.75 95 ASN A CA 1
ATOM 755 C C . ASN A 1 95 ? 11.277 -8.129 -13.972 1.00 92.75 95 ASN A C 1
ATOM 757 O O . ASN A 1 95 ? 12.324 -7.990 -14.604 1.00 92.75 95 ASN A O 1
ATOM 761 N N . CYS A 1 96 ? 10.241 -7.300 -14.125 1.00 93.00 96 CYS A N 1
ATOM 762 C CA . CYS A 1 96 ? 10.249 -6.145 -15.024 1.00 93.00 96 CYS A CA 1
ATOM 763 C C . CYS A 1 96 ? 10.534 -4.825 -14.301 1.00 93.00 96 CYS A C 1
ATOM 765 O O . CYS A 1 96 ? 10.814 -3.837 -14.973 1.00 93.00 96 CYS A O 1
ATOM 767 N N . HIS A 1 97 ? 10.463 -4.799 -12.968 1.00 91.25 97 HIS A N 1
ATOM 768 C CA . HIS A 1 97 ? 10.881 -3.667 -12.144 1.00 91.25 97 HIS A CA 1
ATOM 769 C C . HIS A 1 97 ? 12.408 -3.684 -12.013 1.00 91.25 97 HIS A C 1
ATOM 771 O O . HIS A 1 97 ? 12.977 -4.239 -11.079 1.00 91.25 97 HIS A O 1
ATOM 777 N N . LYS A 1 98 ? 13.078 -3.148 -13.034 1.00 83.56 98 LYS A N 1
ATOM 778 C CA . LYS A 1 98 ? 14.522 -2.917 -13.027 1.00 83.56 98 LYS A CA 1
ATOM 779 C C . LYS A 1 98 ? 14.734 -1.432 -12.781 1.00 83.56 98 LYS A C 1
ATOM 781 O O . LYS A 1 98 ? 14.409 -0.629 -13.653 1.00 83.56 98 LYS A O 1
ATOM 786 N N . LEU A 1 99 ? 15.209 -1.084 -11.588 1.00 71.69 99 LEU A N 1
ATOM 787 C CA . LEU A 1 99 ? 15.634 0.280 -11.282 1.00 71.69 99 LEU A CA 1
ATOM 788 C C . LEU A 1 99 ? 16.792 0.639 -12.225 1.00 71.69 99 LEU A C 1
ATOM 790 O O . LEU A 1 99 ? 17.677 -0.194 -12.439 1.00 71.69 99 LEU A O 1
ATOM 794 N N . ARG A 1 100 ? 16.702 1.810 -12.861 1.00 60.41 100 ARG A N 1
ATOM 795 C CA . ARG A 1 100 ? 17.775 2.351 -13.703 1.00 60.41 100 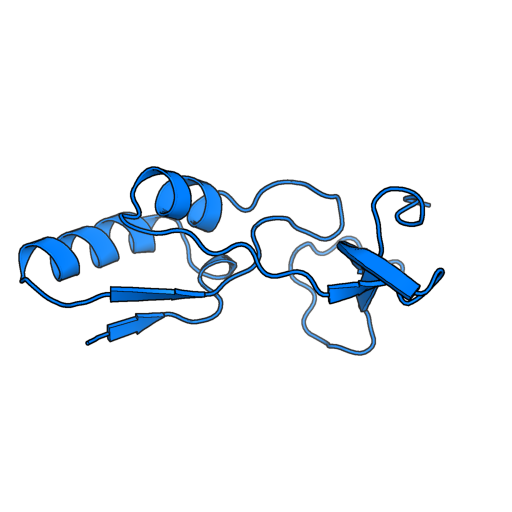ARG A CA 1
ATOM 796 C C . ARG A 1 100 ? 18.940 2.821 -12.846 1.00 60.41 1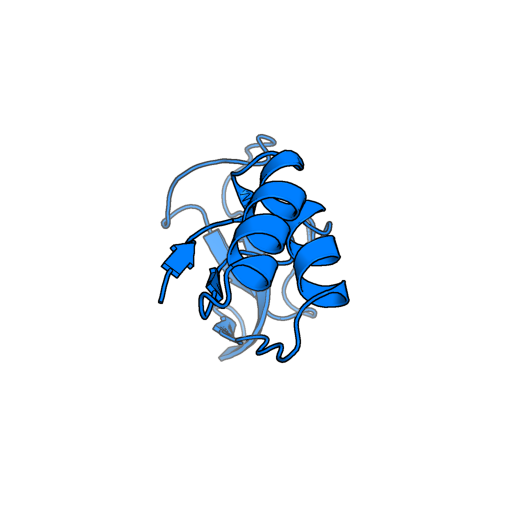00 ARG A C 1
ATOM 798 O O . ARG A 1 100 ? 18.672 3.265 -11.708 1.00 60.41 100 ARG A O 1
#

Sequence (100 aa):
MIAFDEVHFFDMSIVAEIQKLIEKKYKVIVSGLDMDYLGKPFEVVSQLCCLADKIKKLKAVCMNCHGVANMTYRKVDNNERNLLGDSEYEARCRNCHKLR

pLDDT: mean 92.64, std 7.31, range [60.41, 98.12]

Mean predicted aligned error: 4.04 Å

Nearest PDB structures (foldseek):
  1w4r-assembly2_H  TM=9.478E-01  e=1.330E-07  Homo sapiens
  1w4r-assembly2_E  TM=9.428E-01  e=1.978E-07  Homo sapiens
  2wvj-assembly2_G  TM=9.427E-01  e=2.257E-07  Homo sapiens
  1w4r-assembly1_B  TM=9.424E-01  e=3.141E-07  Homo sapiens
  1w4r-assembly1_A  TM=9.470E-01  e=4.092E-07  Homo sapiens

Secondary structure (DSSP, 8-state):
-EEE--GGGS-THHHHHHHHHHHTT--EEE---SB-TTSPBPHHHHHHHHH-S------EE-TTTSSEE-EEEE-S----SS---STTEEEE-TTT----

Foldseek 3Di:
DEEEEAQLPDDQVVLVVVVVCVVVVDDYHYYHDQAFQVRHGRPNVVVCVVVDPDDDQDWDQAPPPRDTFDHKHFQDDDPDRDDDDDVGITTHHPVGSDDD